Protein AF-A0A1M7UZQ3-F1 (afdb_monomer)

Radius of gyration: 18.11 Å; Cα contacts (8 Å, |Δi|>4): 157; chains: 1; bounding box: 41×20×67 Å

Foldseek 3Di:
DLLVVLLVLLVVQLVLLLVLLCCLFAVDWDFDDDPPDDTDIDTPNCCVPPVVPDVVSVVRSVVSNVLSNVLSVCLNVLPLVSLVVSLVVLQVCLVVVVVPSSVSSVVSSVSSVVSSVSSVVVVVVPDD

Organism: NCBI:txid1121395

Solvent-accessible surface area (backbone atoms only — not comparable to full-atom values): 6759 Å² total; per-residue (Å²): 112,67,70,61,51,46,44,54,56,26,61,46,36,35,57,50,26,50,53,46,27,47,38,54,32,62,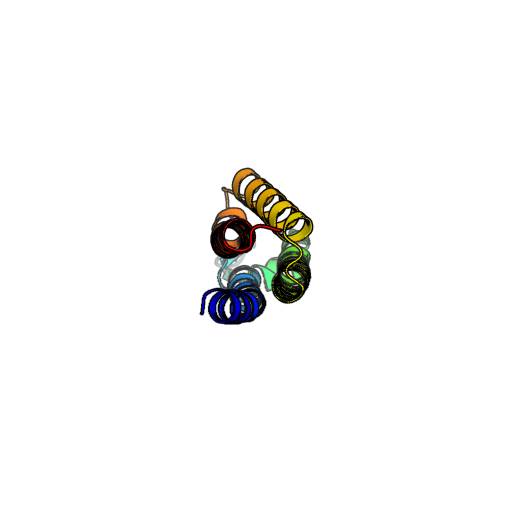64,38,71,45,80,48,72,53,101,89,48,82,72,42,83,38,32,39,47,53,36,30,71,75,66,78,32,67,58,63,66,69,47,50,36,54,52,44,30,54,52,26,44,52,40,23,52,28,53,64,70,65,38,54,69,63,26,45,52,51,23,53,51,33,45,51,50,15,64,78,26,59,90,64,64,8,62,58,40,37,59,57,21,52,53,39,43,54,45,37,51,52,52,57,55,59,49,73,74,53,76,128

Sequence (128 aa):
MVKKLIKLLAVCAPFLSIYLGYQMWFGFKYTGGRADLPPETITALQFALEHSGAKAILFWPICLFVISTIGALCAWKENRMLVWIIVIFLMIVSVLGMWSIGLLVFHLAVLFLVIGILLTYSARKVPD

Structure (mmCIF, N/CA/C/O backbone):
data_AF-A0A1M7UZQ3-F1
#
_entry.id   AF-A0A1M7UZQ3-F1
#
loop_
_atom_site.group_PDB
_atom_site.id
_atom_site.type_symbol
_atom_site.label_atom_id
_atom_site.label_alt_id
_atom_site.label_comp_id
_atom_site.label_asym_id
_atom_site.label_entity_id
_atom_site.label_seq_id
_atom_site.pdbx_PDB_ins_code
_atom_site.Cartn_x
_atom_site.Cartn_y
_atom_site.Cartn_z
_atom_site.occupancy
_atom_site.B_iso_or_equiv
_atom_site.auth_seq_id
_atom_site.auth_comp_id
_atom_site.auth_asym_id
_atom_site.auth_atom_id
_atom_site.pdbx_PDB_model_num
ATOM 1 N N . MET A 1 1 ? -21.195 -0.387 15.277 1.00 83.38 1 MET A N 1
ATOM 2 C CA . MET A 1 1 ? -21.137 0.063 13.865 1.00 83.38 1 MET A CA 1
ATOM 3 C C . MET A 1 1 ? -19.700 0.309 13.397 1.00 83.38 1 MET A C 1
ATOM 5 O O . MET A 1 1 ? -19.269 -0.360 12.470 1.00 83.38 1 MET A O 1
ATOM 9 N N . VAL A 1 2 ? -18.928 1.157 14.093 1.00 88.19 2 VAL A N 1
ATOM 10 C CA . VAL A 1 2 ? -17.532 1.519 13.745 1.00 88.19 2 VAL A CA 1
ATOM 11 C C . VAL A 1 2 ? -16.609 0.308 13.538 1.00 88.19 2 VAL A C 1
ATOM 13 O O . VAL A 1 2 ? -15.909 0.242 12.536 1.00 88.19 2 VAL A O 1
ATOM 16 N N . LYS A 1 3 ? -16.671 -0.712 14.408 1.00 87.62 3 LYS A N 1
ATOM 17 C CA . LYS A 1 3 ? -15.873 -1.945 14.254 1.00 87.62 3 LYS A CA 1
ATOM 18 C C . LYS A 1 3 ? -16.149 -2.704 12.948 1.00 87.62 3 LYS A C 1
ATOM 20 O O . LYS A 1 3 ? -15.223 -3.223 12.342 1.00 87.62 3 LYS A O 1
ATOM 25 N N . LYS A 1 4 ? -17.408 -2.762 12.490 1.00 91.06 4 LYS A N 1
ATOM 26 C CA . LYS A 1 4 ? -17.761 -3.406 11.209 1.00 91.06 4 LYS A CA 1
ATOM 27 C C . LYS A 1 4 ? -17.202 -2.607 10.026 1.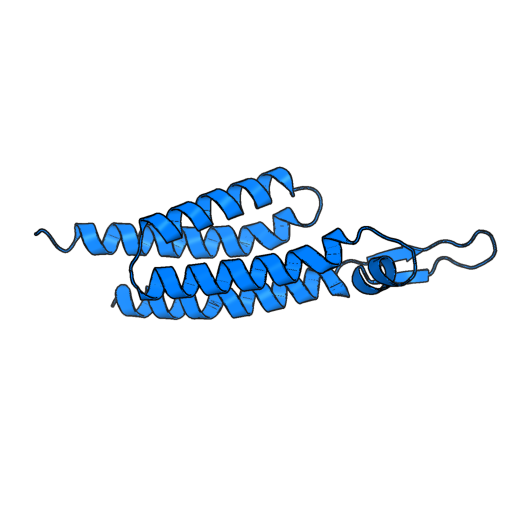00 91.06 4 LYS A C 1
ATOM 29 O O . LYS A 1 4 ? -16.671 -3.206 9.101 1.00 91.06 4 LYS A O 1
ATOM 34 N N . LEU A 1 5 ? -17.259 -1.275 10.104 1.00 93.75 5 LEU A N 1
ATOM 35 C CA . LEU A 1 5 ? -16.686 -0.382 9.095 1.00 93.75 5 LEU A CA 1
ATOM 36 C C . LEU A 1 5 ? -15.161 -0.534 8.994 1.00 93.75 5 LEU A C 1
ATOM 38 O O . LEU A 1 5 ? -14.646 -0.664 7.892 1.00 93.75 5 LEU A O 1
ATOM 42 N N . ILE A 1 6 ? -14.449 -0.596 10.125 1.00 93.31 6 ILE A N 1
ATOM 43 C CA . ILE A 1 6 ? -12.994 -0.832 10.153 1.00 93.31 6 ILE A CA 1
ATOM 44 C C . ILE A 1 6 ? -12.635 -2.130 9.423 1.00 93.31 6 ILE A C 1
ATOM 46 O O . ILE A 1 6 ? -11.740 -2.136 8.585 1.00 93.31 6 ILE A O 1
ATOM 50 N N . LYS A 1 7 ? -13.357 -3.219 9.711 1.00 92.50 7 LYS A N 1
ATOM 51 C CA . LYS A 1 7 ? -13.130 -4.524 9.074 1.00 92.50 7 LYS A CA 1
ATOM 52 C C . LYS A 1 7 ? -13.405 -4.480 7.570 1.00 92.50 7 LYS A C 1
ATOM 54 O O . LYS A 1 7 ? -12.632 -5.036 6.803 1.00 92.50 7 LYS A O 1
ATOM 59 N N . LEU A 1 8 ? -14.465 -3.788 7.151 1.00 94.81 8 LEU A N 1
ATOM 60 C CA . LEU A 1 8 ? -14.777 -3.597 5.735 1.00 94.81 8 LEU A CA 1
ATOM 61 C C . LEU A 1 8 ? -13.662 -2.824 5.012 1.00 94.81 8 LEU A C 1
ATOM 63 O O . LEU A 1 8 ? -13.181 -3.270 3.977 1.00 94.81 8 LEU A O 1
ATOM 67 N N . LEU A 1 9 ? -13.203 -1.708 5.586 1.00 94.31 9 LEU A N 1
ATOM 68 C CA . LEU A 1 9 ? -12.108 -0.909 5.024 1.00 94.31 9 LEU A CA 1
ATOM 69 C C . LEU A 1 9 ? -10.790 -1.692 4.971 1.00 94.31 9 LEU A C 1
ATOM 71 O O . LEU A 1 9 ? -10.051 -1.586 3.996 1.00 94.31 9 LEU A O 1
ATOM 75 N N . ALA A 1 10 ? -10.513 -2.504 5.993 1.00 92.88 10 ALA A N 1
ATOM 76 C CA . ALA A 1 10 ? -9.341 -3.369 6.040 1.00 92.88 10 ALA A CA 1
ATOM 77 C C . ALA A 1 10 ? -9.332 -4.390 4.892 1.00 92.88 10 ALA A C 1
ATOM 79 O O . ALA A 1 10 ? -8.288 -4.599 4.281 1.00 92.88 10 ALA A O 1
ATOM 80 N N . VAL A 1 11 ? -10.487 -4.973 4.546 1.00 95.00 11 VAL A N 1
ATOM 81 C CA . VAL A 1 11 ? -10.615 -5.885 3.394 1.00 95.00 11 VAL A CA 1
ATOM 82 C C . VAL A 1 11 ? -10.280 -5.179 2.084 1.00 95.00 11 VAL A C 1
ATOM 84 O O . VAL A 1 11 ? -9.664 -5.787 1.216 1.00 95.00 11 VAL A O 1
ATOM 87 N N . CYS A 1 12 ? -10.620 -3.897 1.940 1.00 95.06 12 CYS A N 1
ATOM 88 C CA . CYS A 1 12 ? -10.298 -3.136 0.734 1.00 95.06 12 CYS A CA 1
ATOM 89 C C . CYS A 1 12 ? -8.790 -2.900 0.547 1.00 95.06 12 CYS A C 1
ATOM 91 O O . CYS A 1 12 ? -8.359 -2.682 -0.584 1.00 95.06 12 CYS A O 1
ATOM 93 N N . ALA A 1 13 ? -7.976 -2.946 1.609 1.00 94.81 13 ALA A N 1
ATOM 94 C CA . ALA A 1 13 ? -6.556 -2.601 1.522 1.00 94.81 13 ALA A CA 1
ATOM 95 C C . ALA A 1 13 ? -5.733 -3.568 0.636 1.00 94.81 13 ALA A C 1
ATOM 97 O O . ALA A 1 13 ? -5.006 -3.072 -0.227 1.00 94.81 13 ALA A O 1
ATOM 98 N N . PRO A 1 14 ? -5.862 -4.907 0.751 1.00 95.19 14 PRO A N 1
ATOM 99 C CA . PRO A 1 14 ? -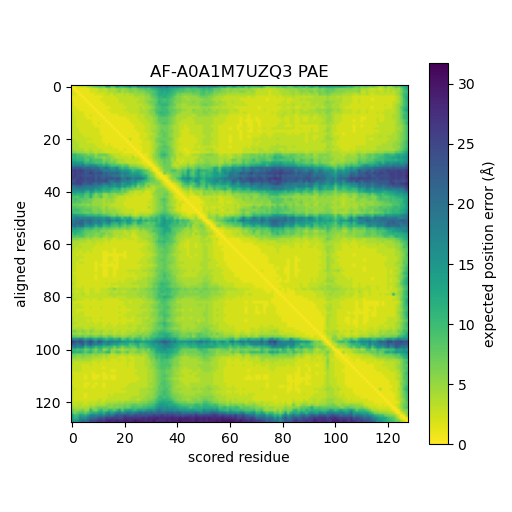5.242 -5.848 -0.187 1.00 95.19 14 PRO A CA 1
ATOM 100 C C . PRO A 1 14 ? -5.719 -5.704 -1.636 1.00 95.19 14 PRO A C 1
ATOM 102 O O . PRO A 1 14 ? -4.920 -5.797 -2.561 1.00 95.19 14 PRO A O 1
ATOM 105 N N . PHE A 1 15 ? -7.008 -5.444 -1.866 1.00 96.06 15 PHE A N 1
ATOM 106 C CA . PHE A 1 15 ? -7.504 -5.236 -3.234 1.00 96.06 15 PHE A CA 1
ATOM 107 C C . PHE A 1 15 ? -6.937 -3.956 -3.846 1.00 96.06 15 PHE A C 1
ATOM 109 O O . PHE A 1 15 ? -6.523 -3.947 -5.007 1.00 96.06 15 PHE A O 1
ATOM 116 N N . LEU A 1 16 ? -6.860 -2.889 -3.049 1.00 95.31 16 LEU A N 1
ATOM 117 C CA . LEU A 1 16 ? -6.239 -1.643 -3.468 1.00 95.31 16 LEU A CA 1
ATOM 118 C C . LEU A 1 16 ? -4.750 -1.846 -3.774 1.00 95.31 16 LEU A C 1
ATOM 120 O O . LEU A 1 16 ? -4.281 -1.352 -4.792 1.00 95.31 16 LEU A O 1
ATOM 124 N N . SER A 1 17 ? -4.006 -2.596 -2.956 1.00 95.62 17 SER A N 1
ATOM 125 C CA . SER A 1 17 ? -2.583 -2.849 -3.219 1.00 95.62 17 SER A CA 1
ATOM 126 C C . SER A 1 17 ? -2.347 -3.679 -4.485 1.00 95.62 17 SER A C 1
ATOM 128 O O . SER A 1 17 ? -1.413 -3.370 -5.222 1.00 95.62 17 SER A O 1
ATOM 130 N N . ILE A 1 18 ? -3.217 -4.645 -4.804 1.00 95.06 18 ILE A N 1
ATOM 131 C CA . ILE A 1 18 ? -3.181 -5.370 -6.088 1.00 95.06 18 ILE A CA 1
ATOM 132 C C . ILE A 1 18 ? -3.405 -4.405 -7.255 1.00 95.06 18 ILE A C 1
ATOM 134 O O . ILE A 1 18 ? -2.642 -4.422 -8.220 1.00 95.06 18 ILE A O 1
ATOM 138 N N . TYR A 1 19 ? -4.415 -3.536 -7.165 1.00 94.44 19 TYR A N 1
ATOM 139 C CA . TYR A 1 19 ? -4.683 -2.537 -8.201 1.00 94.44 19 TYR A CA 1
ATOM 140 C C . TYR A 1 19 ? -3.498 -1.579 -8.397 1.00 94.44 19 TYR A C 1
ATOM 142 O O . TYR A 1 19 ? -3.079 -1.325 -9.525 1.00 94.44 19 TYR A O 1
ATOM 150 N N . LEU A 1 20 ? -2.909 -1.086 -7.305 1.00 92.69 20 LEU A N 1
ATOM 151 C CA . LEU A 1 20 ? -1.722 -0.232 -7.361 1.00 92.69 20 LEU A CA 1
ATOM 152 C C . LEU A 1 20 ? -0.520 -0.985 -7.945 1.00 92.69 20 LEU A C 1
ATOM 154 O O . LEU A 1 20 ? 0.212 -0.425 -8.755 1.00 92.69 20 LEU A O 1
ATOM 158 N N . GLY A 1 21 ? -0.346 -2.260 -7.596 1.00 92.44 21 GLY A N 1
ATOM 159 C CA . GLY A 1 21 ? 0.677 -3.129 -8.170 1.00 92.44 21 GLY A CA 1
ATOM 160 C C . GLY A 1 21 ? 0.521 -3.317 -9.678 1.00 92.44 21 GLY A C 1
ATOM 161 O O . GLY A 1 21 ? 1.495 -3.211 -10.422 1.00 92.44 21 GLY A O 1
ATOM 162 N N . TYR A 1 22 ? -0.715 -3.501 -10.146 1.00 92.62 22 TYR A N 1
ATOM 163 C CA . TYR A 1 22 ? -1.032 -3.537 -11.571 1.00 92.62 22 TYR A CA 1
ATOM 164 C C . TYR A 1 22 ? -0.656 -2.221 -12.269 1.00 92.62 22 TYR A C 1
ATOM 166 O O . TYR A 1 22 ? -0.003 -2.242 -13.312 1.00 92.62 22 TYR A O 1
ATOM 174 N N . GLN A 1 23 ? -0.996 -1.071 -11.677 1.00 91.75 23 GLN A N 1
ATOM 175 C CA . GLN A 1 23 ? -0.600 0.236 -12.215 1.00 91.75 23 GLN A CA 1
ATOM 176 C C . GLN A 1 23 ? 0.927 0.399 -12.259 1.00 91.75 23 GLN A C 1
ATOM 178 O O . GLN A 1 23 ? 1.460 0.904 -13.246 1.00 91.75 23 GLN A O 1
ATOM 183 N N . MET A 1 24 ? 1.646 -0.094 -11.244 1.00 89.81 24 MET A N 1
ATOM 184 C CA . MET A 1 24 ? 3.111 -0.062 -11.222 1.00 89.81 24 MET A CA 1
ATOM 185 C C . MET A 1 24 ? 3.733 -0.888 -12.347 1.00 89.81 24 MET A C 1
ATOM 187 O O . MET A 1 24 ? 4.678 -0.428 -12.980 1.00 89.81 24 MET A O 1
ATOM 191 N N . TRP A 1 25 ? 3.222 -2.092 -12.604 1.00 89.56 25 TRP A N 1
ATOM 192 C CA . TRP A 1 25 ? 3.784 -2.983 -13.622 1.00 89.56 25 TRP A CA 1
ATOM 193 C C . TRP A 1 25 ? 3.368 -2.635 -15.046 1.00 89.56 25 TRP A C 1
ATOM 195 O O . TRP A 1 25 ? 4.198 -2.705 -15.953 1.00 89.56 25 TRP A O 1
ATOM 205 N N . PHE A 1 26 ? 2.107 -2.259 -15.246 1.00 89.44 26 PHE A N 1
ATOM 206 C CA . PHE A 1 26 ? 1.512 -2.145 -16.579 1.00 89.44 26 PHE A CA 1
ATOM 207 C C . PHE A 1 26 ? 1.081 -0.724 -16.948 1.00 89.44 26 PHE A C 1
ATOM 209 O O . PHE A 1 26 ? 1.020 -0.406 -18.142 1.00 89.44 26 PHE A O 1
ATOM 216 N N . GLY A 1 27 ? 0.788 0.112 -15.948 1.00 84.81 27 GLY A N 1
ATOM 217 C CA . GLY A 1 27 ? 0.363 1.502 -16.124 1.00 84.81 27 GLY A CA 1
ATOM 218 C C . GLY A 1 27 ? 1.527 2.436 -16.453 1.00 84.81 27 GLY A C 1
ATOM 219 O O . GLY A 1 27 ? 1.404 3.262 -17.355 1.00 84.81 27 GLY A O 1
ATOM 220 N N . PHE A 1 28 ? 2.682 2.265 -15.802 1.00 83.19 28 PHE A N 1
ATOM 221 C CA . PHE A 1 28 ? 3.891 3.001 -16.177 1.00 83.19 28 PHE A CA 1
ATOM 222 C C . PHE A 1 28 ? 4.467 2.483 -17.498 1.00 83.19 28 PHE A C 1
ATOM 224 O O . PHE A 1 28 ? 4.746 1.289 -17.661 1.00 83.19 28 PHE A O 1
ATOM 231 N N . LYS A 1 29 ? 4.651 3.411 -18.440 1.00 83.50 29 LYS A N 1
ATOM 232 C CA . LYS A 1 29 ? 5.263 3.169 -19.746 1.00 83.50 29 LYS A CA 1
ATOM 233 C C . LYS A 1 29 ? 6.621 3.854 -19.813 1.00 83.50 29 LYS A C 1
ATOM 235 O O . LYS A 1 29 ? 6.763 4.994 -19.375 1.00 83.50 29 LYS A O 1
ATOM 240 N N . TYR A 1 30 ? 7.589 3.156 -20.385 1.00 77.31 30 TYR A N 1
ATOM 241 C CA . TYR A 1 30 ? 8.923 3.661 -20.675 1.00 77.31 30 TYR A CA 1
ATOM 242 C C . TYR A 1 30 ? 9.131 3.658 -22.183 1.00 77.31 30 TYR A C 1
ATOM 244 O O . TYR A 1 30 ? 8.688 2.743 -22.875 1.00 77.31 30 TYR A O 1
ATOM 252 N N . THR A 1 31 ? 9.820 4.674 -22.688 1.00 78.25 31 THR A N 1
ATOM 253 C CA . THR A 1 31 ? 10.218 4.726 -24.093 1.00 78.25 31 THR A CA 1
ATOM 254 C C . THR A 1 31 ? 11.594 4.086 -24.223 1.00 78.25 31 THR A C 1
ATOM 256 O O . THR A 1 31 ? 12.582 4.631 -23.726 1.00 78.25 31 THR A O 1
ATOM 259 N N . GLY A 1 32 ? 11.658 2.914 -24.848 1.00 66.25 32 GLY A N 1
ATOM 260 C CA . GLY A 1 32 ? 12.908 2.252 -25.204 1.00 66.25 32 GLY A CA 1
ATOM 261 C C . GLY A 1 32 ? 13.349 2.702 -26.594 1.00 66.25 32 GLY A C 1
ATOM 262 O O . GLY A 1 32 ? 12.601 2.553 -27.557 1.00 66.25 32 GLY A O 1
ATOM 263 N N . GLY A 1 33 ? 14.551 3.265 -26.707 1.00 61.06 33 GLY A N 1
ATOM 2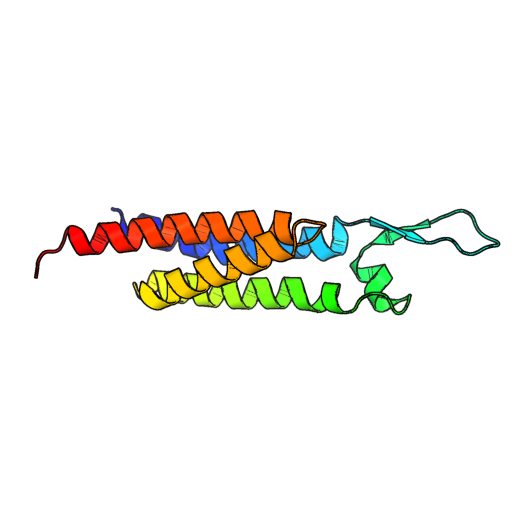64 C CA . GLY A 1 33 ? 15.165 3.601 -27.991 1.00 61.06 33 GLY A CA 1
ATOM 265 C C . GLY A 1 33 ? 16.376 2.713 -28.249 1.00 61.06 33 GLY A C 1
ATOM 266 O O . GLY A 1 33 ? 17.312 2.706 -27.451 1.00 61.06 33 GLY A O 1
ATOM 267 N N . ARG A 1 34 ? 16.377 1.980 -29.365 1.00 63.16 34 ARG A N 1
ATOM 268 C CA . ARG A 1 34 ? 17.613 1.466 -29.976 1.00 63.16 34 ARG A CA 1
ATOM 269 C C . ARG A 1 34 ? 18.019 2.457 -31.061 1.00 63.16 34 ARG A C 1
ATOM 271 O O . ARG A 1 34 ? 17.144 2.972 -31.743 1.00 63.16 34 ARG A O 1
ATOM 278 N N . ALA A 1 35 ? 19.316 2.725 -31.214 1.00 62.72 35 ALA A N 1
ATOM 279 C CA . ALA A 1 35 ? 19.822 3.748 -32.138 1.00 62.72 35 ALA A CA 1
ATOM 280 C C . ALA A 1 35 ? 19.317 3.582 -33.589 1.00 62.72 35 ALA A C 1
ATOM 282 O O . ALA A 1 35 ? 19.186 4.572 -34.300 1.00 62.72 35 ALA A O 1
ATOM 283 N N . ASP A 1 36 ? 18.960 2.353 -33.977 1.00 66.75 36 ASP A N 1
ATOM 284 C CA . ASP A 1 36 ? 18.606 1.984 -35.350 1.00 66.75 36 ASP A CA 1
ATOM 285 C C . ASP A 1 36 ? 17.112 1.654 -35.556 1.00 66.75 36 ASP A C 1
ATOM 287 O O . ASP A 1 36 ? 16.721 1.236 -36.645 1.00 66.75 36 ASP A O 1
ATOM 291 N N . LEU A 1 37 ? 16.260 1.802 -34.531 1.00 66.00 37 LEU A N 1
ATOM 292 C CA . LEU A 1 37 ? 14.827 1.480 -34.613 1.00 66.00 37 LEU A CA 1
ATOM 293 C C . LEU A 1 37 ? 13.954 2.603 -34.037 1.00 66.00 37 LEU A C 1
ATOM 295 O O . LEU A 1 37 ? 14.380 3.306 -33.117 1.00 66.00 37 LEU A O 1
ATOM 299 N N . PRO A 1 38 ? 12.717 2.772 -34.543 1.00 70.56 38 PRO A N 1
ATOM 300 C CA . PRO A 1 38 ? 11.780 3.726 -33.969 1.00 70.56 38 PRO A CA 1
ATOM 301 C C . PRO A 1 38 ? 11.527 3.412 -32.483 1.00 70.56 38 PRO A C 1
ATOM 303 O O . PRO A 1 38 ? 11.504 2.241 -32.098 1.00 70.56 38 PRO A O 1
ATOM 306 N N . PRO A 1 39 ? 11.347 4.446 -31.642 1.00 73.12 39 PRO A N 1
ATOM 307 C CA . PRO A 1 39 ? 11.155 4.272 -30.210 1.00 73.12 39 PRO A CA 1
ATOM 308 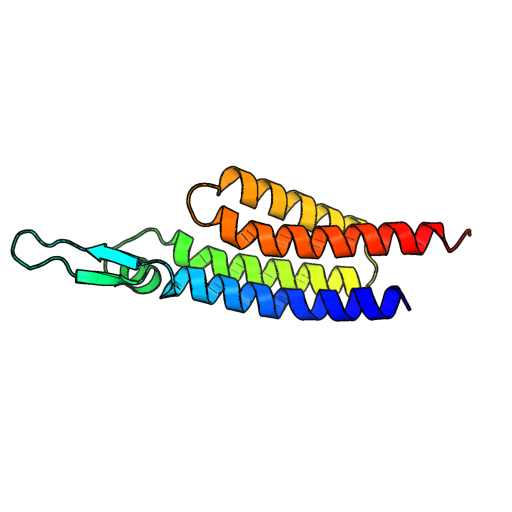C C . PRO A 1 39 ? 9.904 3.441 -29.920 1.00 73.12 39 PRO A C 1
ATOM 310 O O . PRO A 1 39 ? 8.811 3.754 -30.395 1.00 73.12 39 PRO A O 1
ATOM 313 N N . GLU A 1 40 ? 10.064 2.404 -29.102 1.00 79.88 40 GLU A N 1
ATOM 314 C CA . GLU A 1 40 ? 8.980 1.519 -28.683 1.00 79.88 40 GLU A CA 1
ATOM 315 C C . GLU A 1 40 ? 8.549 1.865 -27.253 1.00 79.88 40 GLU A C 1
ATOM 317 O O . GLU A 1 40 ? 9.370 2.181 -26.388 1.00 79.88 40 GLU A O 1
ATOM 322 N N . THR A 1 41 ? 7.241 1.822 -26.993 1.00 82.75 41 THR A N 1
ATOM 323 C CA . THR A 1 41 ? 6.710 2.015 -25.639 1.00 82.75 41 THR A CA 1
ATOM 324 C C . THR A 1 41 ? 6.550 0.667 -24.958 1.00 82.75 41 THR A C 1
ATOM 326 O O . THR A 1 41 ? 5.709 -0.144 -25.335 1.00 82.75 41 THR A O 1
ATOM 329 N N . ILE A 1 42 ? 7.347 0.440 -23.921 1.00 86.44 42 ILE A N 1
ATOM 330 C CA . ILE A 1 42 ? 7.350 -0.803 -23.152 1.00 86.44 42 ILE A CA 1
ATOM 331 C C . ILE A 1 42 ? 6.810 -0.565 -21.745 1.00 86.44 42 ILE A C 1
ATOM 333 O O . ILE A 1 42 ? 6.836 0.546 -21.210 1.00 86.44 42 ILE A O 1
ATOM 337 N N . THR A 1 43 ? 6.281 -1.615 -21.126 1.00 88.00 43 THR A N 1
ATOM 338 C CA . THR A 1 43 ? 5.800 -1.540 -19.738 1.00 88.00 43 THR A CA 1
ATOM 339 C C . THR A 1 43 ? 6.952 -1.519 -18.738 1.00 88.00 43 THR A C 1
ATOM 341 O O . THR A 1 43 ? 8.054 -1.978 -19.035 1.00 88.00 43 THR A O 1
ATOM 344 N N . ALA A 1 44 ? 6.693 -1.039 -17.523 1.00 85.56 44 ALA A N 1
ATOM 345 C CA . ALA A 1 44 ? 7.642 -1.110 -16.414 1.00 85.56 44 ALA A CA 1
ATOM 346 C C . ALA A 1 44 ? 8.107 -2.545 -16.117 1.00 85.56 44 ALA A C 1
ATOM 348 O O . ALA A 1 44 ? 9.287 -2.776 -15.850 1.00 85.56 44 ALA A O 1
ATOM 349 N N . LEU A 1 45 ? 7.185 -3.510 -16.200 1.00 86.38 45 LEU A N 1
ATOM 350 C CA . LEU A 1 45 ? 7.489 -4.931 -16.041 1.00 86.38 45 LEU A CA 1
ATOM 351 C C . LEU A 1 45 ? 8.443 -5.428 -17.133 1.00 86.38 45 LEU A C 1
ATOM 353 O O . LEU A 1 45 ? 9.471 -6.031 -16.830 1.00 86.38 45 LEU A O 1
ATOM 357 N N . GLN A 1 46 ? 8.125 -5.134 -18.392 1.00 85.38 46 GLN A N 1
ATOM 358 C CA . GLN A 1 46 ? 8.943 -5.528 -19.537 1.00 85.38 46 GLN A CA 1
ATOM 359 C C . GLN A 1 46 ? 10.331 -4.878 -19.487 1.00 85.38 46 GLN A C 1
ATOM 361 O O . GLN A 1 46 ? 11.343 -5.544 -19.690 1.00 85.38 46 GLN A O 1
ATOM 366 N N . PHE A 1 47 ? 10.398 -3.599 -19.119 1.00 83.06 47 PHE A N 1
ATOM 367 C CA . PHE A 1 47 ? 11.657 -2.893 -18.905 1.00 83.06 47 PHE A CA 1
ATOM 368 C C . PHE A 1 47 ? 12.521 -3.565 -17.824 1.00 83.06 47 PHE A C 1
ATOM 370 O O . PHE A 1 47 ? 13.722 -3.763 -18.018 1.00 83.06 47 PHE A O 1
ATOM 377 N N . ALA A 1 48 ? 11.918 -3.966 -16.701 1.00 85.56 48 ALA A N 1
ATOM 378 C CA . ALA A 1 48 ? 12.629 -4.637 -15.615 1.00 85.56 48 ALA A CA 1
ATOM 379 C C . ALA A 1 48 ? 13.130 -6.045 -15.990 1.00 85.56 48 ALA A C 1
ATOM 381 O O . ALA A 1 48 ? 14.190 -6.453 -15.513 1.00 85.56 48 ALA A O 1
ATOM 382 N N . LEU A 1 49 ? 12.387 -6.784 -16.822 1.00 85.38 49 LEU A N 1
ATOM 383 C CA . LEU A 1 49 ? 12.721 -8.159 -17.210 1.00 85.38 49 LEU A CA 1
ATOM 384 C C . LEU A 1 49 ? 13.700 -8.234 -18.389 1.00 85.38 49 LEU A C 1
ATOM 386 O O . LEU A 1 49 ? 14.638 -9.024 -18.350 1.00 85.38 49 LEU A O 1
ATOM 390 N N . GLU A 1 50 ? 13.494 -7.422 -19.424 1.00 82.94 50 GLU A N 1
ATOM 391 C CA . GLU A 1 50 ? 14.183 -7.579 -20.712 1.00 82.94 50 GLU A CA 1
ATOM 392 C C . GLU A 1 50 ? 15.385 -6.644 -20.874 1.00 82.94 50 GLU A C 1
ATOM 394 O O . GLU A 1 50 ? 16.328 -6.967 -21.591 1.00 82.94 50 GLU A O 1
ATOM 399 N N . HIS A 1 51 ? 15.386 -5.490 -20.201 1.00 69.50 51 HIS A N 1
ATOM 400 C CA . HIS A 1 51 ? 16.361 -4.421 -20.452 1.00 69.50 51 HIS A CA 1
ATOM 401 C C . HIS A 1 51 ? 17.332 -4.195 -19.285 1.00 69.50 51 HIS A C 1
ATOM 403 O O . HIS A 1 51 ? 17.941 -3.134 -19.181 1.00 69.50 51 HIS A O 1
ATOM 409 N N . SER A 1 52 ? 17.479 -5.177 -18.381 1.00 68.88 52 SER A N 1
ATOM 410 C CA . SER A 1 52 ? 18.224 -5.019 -17.115 1.00 68.88 52 SER A CA 1
ATOM 411 C C . SER A 1 52 ? 17.781 -3.785 -16.310 1.00 68.88 52 SER A C 1
ATOM 413 O O . SER A 1 52 ? 18.569 -3.198 -15.567 1.00 68.88 52 SER A O 1
ATOM 415 N N . GLY A 1 53 ? 16.515 -3.384 -16.473 1.00 67.25 53 GLY A N 1
ATOM 416 C CA . GLY A 1 53 ? 15.931 -2.226 -15.815 1.00 67.25 53 GLY A CA 1
ATOM 417 C C . GLY A 1 53 ? 15.867 -2.379 -14.295 1.00 67.25 53 GLY A C 1
ATOM 418 O O . GLY A 1 53 ? 16.226 -3.404 -13.711 1.00 67.25 53 GLY A O 1
ATOM 419 N N . ALA A 1 54 ? 15.389 -1.337 -13.617 1.00 75.19 54 ALA A N 1
ATOM 420 C CA . ALA A 1 54 ? 15.347 -1.303 -12.160 1.00 75.19 54 ALA A CA 1
ATOM 421 C C . ALA A 1 54 ? 14.462 -2.427 -11.581 1.00 75.19 54 ALA A C 1
ATOM 423 O O . ALA A 1 54 ? 13.237 -2.311 -11.519 1.00 75.19 54 ALA A O 1
ATOM 424 N N . LYS A 1 55 ? 15.093 -3.489 -11.058 1.00 78.62 55 LYS A N 1
ATOM 425 C CA . LYS A 1 55 ? 14.415 -4.639 -10.420 1.00 78.62 55 LYS A CA 1
ATOM 426 C C . LYS A 1 55 ? 13.531 -4.253 -9.229 1.00 78.62 55 LYS A C 1
ATOM 428 O O . LYS A 1 55 ? 12.646 -5.015 -8.851 1.00 78.62 55 LYS A O 1
ATOM 433 N N . ALA A 1 56 ? 13.722 -3.057 -8.668 1.00 75.94 56 ALA A N 1
ATOM 434 C CA . ALA A 1 56 ? 12.850 -2.485 -7.646 1.00 75.94 56 ALA A CA 1
ATOM 435 C C . ALA A 1 56 ? 11.367 -2.463 -8.073 1.00 75.94 56 ALA A C 1
ATOM 437 O O . ALA A 1 56 ? 10.491 -2.646 -7.229 1.00 75.94 56 ALA A O 1
ATOM 438 N N . ILE A 1 57 ? 11.079 -2.322 -9.373 1.00 81.44 57 ILE A N 1
ATOM 439 C CA . ILE A 1 57 ? 9.716 -2.352 -9.932 1.00 81.44 57 ILE A CA 1
ATOM 440 C C . ILE A 1 57 ? 9.025 -3.706 -9.686 1.00 81.44 57 ILE A C 1
ATOM 442 O O . ILE A 1 57 ? 7.812 -3.749 -9.499 1.00 81.44 57 ILE A O 1
ATOM 446 N N . LEU A 1 58 ? 9.772 -4.812 -9.624 1.00 83.12 58 LEU A N 1
ATOM 447 C CA . LEU A 1 58 ? 9.226 -6.141 -9.312 1.00 83.12 58 LEU A CA 1
ATOM 448 C C . LEU A 1 58 ? 8.927 -6.302 -7.816 1.00 83.12 58 LEU A C 1
ATOM 450 O O . LEU A 1 58 ? 7.975 -6.976 -7.433 1.00 83.12 58 LEU A O 1
ATOM 454 N N . PHE A 1 59 ? 9.738 -5.667 -6.970 1.00 88.00 59 PHE A N 1
ATOM 455 C CA . PHE A 1 59 ? 9.662 -5.799 -5.519 1.00 88.00 59 PHE A CA 1
ATOM 456 C C . PHE A 1 59 ? 8.484 -5.027 -4.910 1.00 88.00 59 PHE A C 1
ATOM 458 O O . PHE A 1 59 ? 7.785 -5.548 -4.038 1.00 88.00 59 PHE A O 1
ATOM 465 N N . TRP A 1 60 ? 8.251 -3.790 -5.357 1.00 88.75 60 TRP A N 1
ATOM 466 C CA . TRP A 1 60 ? 7.301 -2.883 -4.705 1.00 88.75 60 TRP A CA 1
ATOM 467 C C . TRP A 1 60 ? 5.856 -3.400 -4.652 1.00 88.75 60 TRP A C 1
ATOM 469 O O . TRP A 1 60 ? 5.283 -3.376 -3.562 1.00 88.75 60 TRP A O 1
ATOM 479 N N . PRO A 1 61 ? 5.261 -3.923 -5.740 1.00 91.06 61 PRO A N 1
ATOM 480 C CA . PRO A 1 61 ? 3.902 -4.471 -5.697 1.00 91.06 61 PRO A CA 1
ATOM 481 C C . PRO A 1 61 ? 3.736 -5.613 -4.693 1.00 91.06 61 PRO A C 1
ATOM 483 O O . PRO A 1 61 ? 2.760 -5.645 -3.944 1.00 91.06 61 PRO A O 1
ATOM 486 N N . ILE A 1 62 ? 4.724 -6.510 -4.620 1.00 92.50 62 ILE A N 1
ATOM 487 C CA . ILE A 1 62 ? 4.729 -7.634 -3.675 1.00 92.50 62 ILE A CA 1
ATOM 488 C C . ILE A 1 62 ? 4.825 -7.106 -2.240 1.00 92.50 62 ILE A C 1
ATOM 490 O O . ILE A 1 62 ? 4.047 -7.506 -1.374 1.00 92.50 62 ILE A O 1
ATOM 494 N N . CYS A 1 63 ? 5.740 -6.166 -1.995 1.00 92.69 63 CYS A N 1
ATOM 495 C CA . CYS A 1 63 ? 5.916 -5.531 -0.692 1.00 92.69 63 CYS A CA 1
ATOM 496 C C . CYS A 1 63 ? 4.621 -4.845 -0.217 1.00 92.69 63 CYS A C 1
ATOM 498 O O . CYS A 1 63 ? 4.171 -5.070 0.909 1.00 92.69 63 CYS A O 1
ATOM 500 N N . LEU A 1 64 ? 3.963 -4.077 -1.091 1.00 93.44 64 LEU A N 1
ATOM 501 C CA . LEU A 1 64 ? 2.698 -3.407 -0.777 1.00 93.44 64 LEU A CA 1
ATOM 502 C C . LEU A 1 64 ? 1.571 -4.400 -0.505 1.00 93.44 64 LEU A C 1
ATOM 504 O O . LEU A 1 64 ? 0.791 -4.190 0.427 1.00 93.44 64 LEU A O 1
ATOM 508 N N . PHE A 1 65 ? 1.498 -5.494 -1.263 1.00 95.81 65 PHE A N 1
ATOM 509 C CA . PHE A 1 65 ? 0.518 -6.545 -1.015 1.00 95.81 65 PHE A CA 1
ATOM 510 C C . PHE A 1 65 ? 0.699 -7.172 0.373 1.00 95.81 65 PHE A C 1
ATOM 512 O O . PHE A 1 65 ? -0.256 -7.224 1.156 1.00 95.81 65 PHE A O 1
ATOM 519 N N . VAL A 1 66 ? 1.927 -7.554 0.728 1.00 96.62 66 VAL A N 1
ATOM 520 C CA . VAL A 1 66 ? 2.241 -8.134 2.043 1.00 96.62 66 VAL A CA 1
ATOM 521 C C . VAL A 1 66 ? 1.916 -7.151 3.169 1.00 96.62 66 VAL A C 1
ATOM 523 O O . VAL A 1 66 ? 1.185 -7.504 4.095 1.00 96.62 66 VAL A O 1
ATOM 526 N N . ILE A 1 67 ? 2.377 -5.901 3.071 1.00 96.00 67 ILE A N 1
ATOM 527 C CA . ILE A 1 67 ? 2.136 -4.878 4.100 1.00 96.00 67 ILE A CA 1
ATOM 528 C C . ILE A 1 67 ? 0.643 -4.575 4.240 1.00 96.00 67 ILE A C 1
ATOM 530 O O . ILE A 1 67 ? 0.139 -4.501 5.361 1.00 96.00 67 ILE A O 1
ATOM 534 N N . SER A 1 68 ? -0.089 -4.452 3.130 1.00 96.69 68 SER A N 1
ATOM 535 C CA . SER A 1 68 ? -1.537 -4.218 3.166 1.00 96.69 68 SER A CA 1
ATOM 536 C C . SER A 1 68 ? -2.299 -5.380 3.806 1.00 96.69 68 SER A C 1
ATOM 538 O O . SER A 1 68 ? -3.227 -5.154 4.580 1.00 96.69 68 SER A O 1
ATOM 540 N N . THR A 1 69 ? -1.872 -6.619 3.562 1.00 97.25 69 THR A N 1
ATOM 541 C CA . THR A 1 69 ? -2.476 -7.811 4.164 1.00 97.25 69 THR A CA 1
ATOM 542 C C . THR A 1 69 ? -2.198 -7.862 5.663 1.00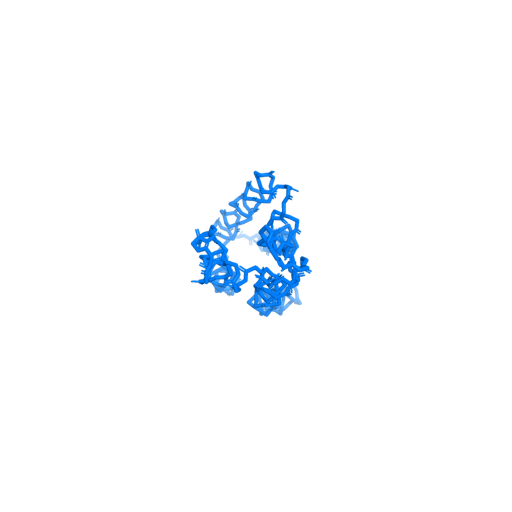 97.25 69 THR A C 1
ATOM 544 O O . THR A 1 69 ? -3.121 -8.052 6.457 1.00 97.25 69 THR A O 1
ATOM 547 N N . ILE A 1 70 ? -0.953 -7.610 6.078 1.00 97.31 70 ILE A N 1
ATOM 548 C CA . ILE A 1 70 ? -0.583 -7.522 7.497 1.00 97.31 70 ILE A CA 1
ATOM 549 C C . ILE A 1 70 ? -1.379 -6.407 8.182 1.00 97.31 70 ILE A C 1
ATOM 551 O O . ILE A 1 70 ? -1.953 -6.632 9.247 1.00 97.31 70 ILE A O 1
ATOM 555 N N . GLY A 1 71 ? -1.473 -5.229 7.566 1.00 95.62 71 GLY A N 1
ATOM 556 C CA . GLY A 1 71 ? -2.239 -4.105 8.097 1.00 95.62 71 GLY A CA 1
ATOM 557 C C . GLY A 1 71 ? -3.723 -4.419 8.234 1.00 95.62 71 GLY A C 1
ATOM 558 O O . GLY A 1 71 ? -4.317 -4.108 9.268 1.00 95.62 71 GLY A O 1
ATOM 559 N N . ALA A 1 72 ? -4.311 -5.092 7.245 1.00 95.88 72 ALA A N 1
ATOM 560 C CA . ALA A 1 72 ? -5.699 -5.531 7.298 1.00 95.88 72 ALA A CA 1
ATOM 561 C C . ALA A 1 72 ? -5.941 -6.515 8.454 1.00 95.88 72 ALA A C 1
ATOM 563 O O . ALA A 1 72 ? -6.888 -6.350 9.226 1.00 95.88 72 ALA A O 1
ATOM 564 N N . LEU A 1 73 ? -5.048 -7.493 8.634 1.00 97.12 73 LEU A N 1
ATOM 565 C CA . LEU A 1 73 ? -5.099 -8.441 9.751 1.00 97.12 73 LEU A CA 1
ATOM 566 C C . LEU A 1 73 ? -4.928 -7.745 11.109 1.00 97.12 73 LEU A C 1
ATOM 568 O O . LEU A 1 73 ? -5.646 -8.066 12.059 1.00 97.12 73 LEU A O 1
ATOM 572 N N . CYS A 1 74 ? -4.020 -6.772 11.211 1.00 95.19 74 CYS A N 1
ATOM 573 C CA . CYS A 1 74 ? -3.821 -5.984 12.430 1.00 95.19 74 CYS A CA 1
ATOM 574 C C . CYS A 1 74 ? -5.061 -5.152 12.767 1.00 95.19 74 CYS A C 1
ATOM 576 O O . CYS A 1 74 ? -5.480 -5.124 13.925 1.00 95.19 74 CYS A O 1
ATOM 578 N N . ALA A 1 75 ? -5.692 -4.540 11.762 1.00 93.44 75 ALA A N 1
ATOM 579 C CA . ALA A 1 75 ? -6.947 -3.820 11.930 1.00 93.44 75 ALA A CA 1
ATOM 580 C C . ALA A 1 75 ? -8.085 -4.751 12.378 1.00 93.44 75 ALA A C 1
ATOM 582 O O . ALA A 1 75 ? -8.869 -4.388 13.255 1.00 93.44 75 ALA A O 1
ATOM 583 N N . TRP A 1 76 ? -8.139 -5.976 11.845 1.00 93.88 76 TRP A N 1
ATOM 584 C CA . TRP A 1 76 ? -9.104 -7.000 12.260 1.00 93.88 76 TRP A CA 1
ATOM 585 C C . TRP A 1 76 ? -8.939 -7.435 13.714 1.00 93.88 76 TRP A C 1
ATOM 587 O O . TRP A 1 76 ? -9.942 -7.628 14.405 1.00 93.88 76 TRP A O 1
ATOM 597 N N . LYS A 1 77 ? -7.685 -7.576 14.157 1.00 94.19 77 LYS A N 1
ATOM 598 C CA . LYS A 1 77 ? -7.300 -7.883 15.542 1.00 94.19 77 LYS A CA 1
ATOM 599 C C . LYS A 1 77 ? -7.329 -6.655 16.461 1.00 94.19 77 LYS A C 1
ATOM 601 O O . LYS A 1 77 ? -6.933 -6.758 17.614 1.00 94.19 77 LYS A O 1
ATOM 606 N N . GLU A 1 78 ? -7.765 -5.501 15.954 1.00 92.38 78 GLU A N 1
ATOM 607 C CA . GLU A 1 78 ? -7.833 -4.226 16.677 1.00 92.38 78 GLU A CA 1
ATOM 608 C C . GLU A 1 78 ? -6.476 -3.761 17.260 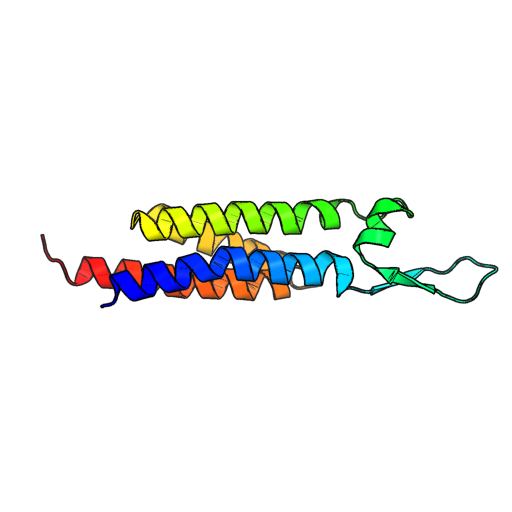1.00 92.38 78 GLU A C 1
ATOM 610 O O . GLU A 1 78 ? -6.429 -2.941 18.181 1.00 92.38 78 GLU A O 1
ATOM 615 N N . ASN A 1 79 ? -5.354 -4.230 16.697 1.00 94.00 79 ASN A N 1
ATOM 616 C CA . ASN A 1 79 ? -4.010 -3.867 17.144 1.00 94.00 79 ASN A CA 1
ATOM 617 C C . ASN A 1 79 ? -3.596 -2.499 16.581 1.00 94.00 79 ASN A C 1
ATOM 619 O O . ASN A 1 79 ? -2.998 -2.381 15.510 1.00 94.00 79 ASN A O 1
ATOM 623 N N . ARG A 1 80 ? -3.927 -1.448 17.332 1.00 92.81 80 ARG A N 1
ATOM 624 C CA . ARG A 1 80 ? -3.697 -0.043 16.954 1.00 92.81 80 ARG A CA 1
ATOM 625 C C . ARG A 1 80 ? -2.239 0.288 16.707 1.00 92.81 80 ARG A C 1
ATOM 627 O O . ARG A 1 80 ? -1.949 1.010 15.762 1.00 92.81 80 ARG A O 1
ATOM 634 N N . MET A 1 81 ? -1.348 -0.192 17.57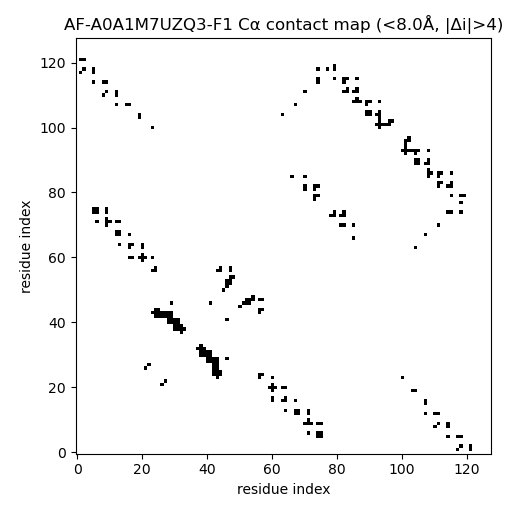2 1.00 94.12 81 MET A N 1
ATOM 635 C CA . MET A 1 81 ? 0.067 0.167 17.523 1.00 94.12 81 MET A CA 1
ATOM 636 C C . MET A 1 81 ? 0.674 -0.280 16.193 1.00 94.12 81 MET A C 1
ATOM 638 O O . MET A 1 81 ? 1.287 0.519 15.492 1.00 94.12 81 MET A O 1
ATOM 642 N N . LEU A 1 82 ? 0.406 -1.526 15.801 1.00 95.31 82 LEU A N 1
ATOM 643 C CA . LEU A 1 82 ? 0.852 -2.088 14.527 1.00 95.31 82 LEU A CA 1
ATOM 644 C C . LEU A 1 82 ? 0.242 -1.365 13.318 1.00 95.31 82 LEU A C 1
ATOM 646 O O . LEU A 1 82 ? 0.954 -1.090 12.355 1.00 95.31 82 LEU A O 1
ATOM 650 N N . VAL A 1 83 ? -1.043 -0.997 13.372 1.00 96.06 83 VAL A N 1
ATOM 651 C CA . VAL A 1 83 ? -1.674 -0.210 12.297 1.00 96.06 83 VAL A CA 1
ATOM 652 C C . VAL A 1 83 ? -1.002 1.158 12.151 1.00 96.06 83 VAL A C 1
ATOM 654 O O . VAL A 1 83 ? -0.686 1.555 11.034 1.00 96.06 83 VAL A O 1
ATOM 657 N N . TRP A 1 84 ? -0.721 1.860 13.251 1.00 97.25 84 TRP A N 1
ATOM 658 C CA . TRP A 1 84 ? -0.030 3.154 13.209 1.00 97.25 84 TRP A CA 1
ATOM 659 C C . TRP A 1 84 ? 1.408 3.047 12.699 1.00 97.25 84 TRP A C 1
ATOM 661 O O . TRP A 1 84 ? 1.836 3.906 11.931 1.00 97.25 84 TRP A O 1
ATOM 671 N N . ILE A 1 85 ? 2.131 1.982 13.055 1.00 97.31 85 ILE A N 1
ATOM 672 C CA . ILE A 1 85 ? 3.461 1.702 12.493 1.00 97.31 85 ILE A CA 1
ATOM 673 C C . ILE A 1 85 ? 3.375 1.565 10.968 1.00 97.31 85 ILE A C 1
ATOM 675 O O . ILE A 1 85 ? 4.171 2.172 10.253 1.00 97.31 85 ILE A O 1
ATOM 679 N N . ILE A 1 86 ? 2.379 0.834 10.461 1.00 96.06 86 ILE A N 1
ATOM 680 C CA . ILE A 1 86 ? 2.156 0.673 9.017 1.00 96.06 86 ILE A CA 1
ATOM 681 C C . ILE A 1 86 ? 1.805 2.008 8.355 1.00 96.06 86 ILE A C 1
ATOM 683 O O . ILE A 1 86 ? 2.344 2.309 7.293 1.00 96.06 86 ILE A O 1
ATOM 687 N N . VAL A 1 87 ? 0.959 2.833 8.980 1.00 96.81 87 VAL A N 1
ATOM 688 C CA . VAL A 1 87 ? 0.644 4.185 8.484 1.00 96.81 87 VAL A CA 1
ATOM 689 C C . VAL A 1 87 ? 1.910 5.020 8.348 1.00 96.81 87 VAL A C 1
ATOM 691 O O . VAL A 1 87 ? 2.167 5.556 7.275 1.00 96.81 87 VAL A O 1
ATOM 694 N N . ILE A 1 88 ? 2.713 5.112 9.410 1.00 96.19 88 ILE A N 1
ATOM 695 C CA . ILE A 1 88 ? 3.940 5.917 9.420 1.00 96.19 88 ILE A CA 1
ATOM 696 C C . ILE A 1 88 ? 4.908 5.414 8.349 1.00 96.19 88 ILE A C 1
ATOM 698 O O . ILE A 1 88 ? 5.426 6.210 7.570 1.00 96.19 88 ILE A O 1
ATOM 702 N N . PHE A 1 89 ? 5.103 4.098 8.264 1.00 94.94 89 PHE A N 1
ATOM 703 C CA . PHE A 1 89 ? 5.946 3.489 7.242 1.00 94.94 89 PHE A CA 1
ATOM 704 C C . PHE A 1 89 ? 5.479 3.853 5.825 1.00 94.94 89 PHE A C 1
ATOM 706 O O . PHE A 1 89 ? 6.269 4.355 5.027 1.00 94.94 89 PHE A O 1
ATOM 713 N N . LEU A 1 90 ? 4.193 3.658 5.514 1.00 93.81 90 LEU A N 1
ATOM 714 C CA . LEU A 1 90 ? 3.643 3.961 4.190 1.00 93.81 90 LEU A CA 1
ATOM 715 C C . LEU A 1 90 ? 3.689 5.462 3.873 1.00 93.81 90 LEU A C 1
ATOM 717 O O . LEU A 1 90 ? 3.933 5.825 2.725 1.00 93.81 90 LEU A O 1
ATOM 721 N N . MET A 1 91 ? 3.509 6.331 4.870 1.00 93.81 91 MET A N 1
ATOM 722 C CA . MET A 1 91 ? 3.661 7.781 4.713 1.00 93.81 91 MET A CA 1
ATOM 723 C C . MET A 1 91 ? 5.109 8.162 4.390 1.00 93.81 91 MET A C 1
ATOM 725 O O . MET A 1 91 ? 5.334 8.935 3.462 1.00 93.81 91 MET A O 1
ATOM 729 N N . ILE A 1 92 ? 6.096 7.587 5.087 1.00 92.38 92 ILE A N 1
ATOM 730 C CA . ILE A 1 92 ? 7.520 7.815 4.792 1.00 92.38 92 ILE A CA 1
ATOM 731 C C . ILE A 1 92 ? 7.843 7.353 3.369 1.00 92.38 92 ILE A C 1
ATOM 733 O O . ILE A 1 92 ? 8.426 8.113 2.598 1.00 92.38 92 ILE A O 1
ATOM 737 N N . VAL A 1 93 ? 7.421 6.143 2.990 1.00 89.88 93 VAL A N 1
ATOM 738 C CA . VAL A 1 93 ? 7.616 5.621 1.627 1.00 89.88 93 VAL A CA 1
ATOM 739 C C . VAL A 1 93 ? 6.933 6.515 0.589 1.00 89.88 93 VAL A C 1
ATOM 741 O O . VAL A 1 93 ? 7.506 6.770 -0.469 1.00 89.88 93 VAL A O 1
ATOM 744 N N . SER A 1 94 ? 5.736 7.024 0.886 1.00 89.50 94 SER A N 1
ATOM 745 C CA . SER A 1 94 ? 5.016 7.941 0.001 1.00 89.50 94 SER A CA 1
ATOM 746 C C . SER A 1 94 ? 5.780 9.252 -0.216 1.00 89.50 94 SER A C 1
ATOM 748 O O . SER A 1 94 ? 5.933 9.669 -1.365 1.00 89.50 94 SER A O 1
ATOM 750 N N . VAL A 1 95 ? 6.322 9.854 0.848 1.00 87.56 95 VAL A N 1
ATOM 751 C CA . VAL A 1 95 ? 7.091 11.109 0.775 1.00 87.56 95 VAL A CA 1
ATOM 752 C C . VAL A 1 95 ? 8.422 10.899 0.051 1.00 87.56 95 VAL A C 1
ATOM 754 O O . VAL A 1 95 ? 8.751 11.646 -0.868 1.00 87.56 95 VAL A O 1
ATOM 757 N N . LEU A 1 96 ? 9.175 9.857 0.412 1.00 84.12 96 LEU A N 1
ATOM 758 C CA . LEU A 1 96 ? 10.456 9.551 -0.233 1.00 84.12 96 LEU A CA 1
ATOM 759 C C . LEU A 1 96 ? 10.280 9.160 -1.710 1.00 84.12 96 LEU A C 1
ATOM 761 O O . LEU A 1 96 ? 11.151 9.426 -2.534 1.00 84.12 96 LEU A O 1
ATOM 765 N N . GLY A 1 97 ? 9.145 8.552 -2.059 1.00 68.00 97 GLY A N 1
ATOM 766 C CA . GLY A 1 97 ? 8.839 8.072 -3.403 1.00 68.00 97 GLY A CA 1
ATOM 767 C C . GLY A 1 97 ? 8.111 9.063 -4.316 1.00 68.00 97 GLY A C 1
ATOM 768 O O . GLY A 1 97 ? 7.683 8.636 -5.392 1.00 68.00 97 GLY A O 1
ATOM 769 N N . MET A 1 98 ? 7.926 10.334 -3.922 1.00 61.69 98 MET A N 1
ATOM 770 C CA . MET A 1 98 ? 7.030 11.306 -4.592 1.00 61.69 98 MET A CA 1
ATOM 771 C C . MET A 1 98 ? 7.234 11.479 -6.107 1.00 61.69 98 MET A C 1
ATOM 773 O O . MET A 1 98 ? 6.325 11.939 -6.788 1.00 61.69 98 MET A O 1
ATOM 777 N N . TRP A 1 99 ? 8.375 11.072 -6.657 1.00 60.97 99 TRP A N 1
ATOM 778 C CA . TRP A 1 99 ? 8.677 11.218 -8.081 1.00 60.97 99 TRP A CA 1
ATOM 779 C C . TRP A 1 99 ? 8.080 10.121 -8.984 1.00 60.97 99 TRP A C 1
ATOM 781 O O . TRP A 1 99 ? 8.089 10.286 -10.199 1.00 60.97 99 TRP A O 1
ATOM 791 N N . SER A 1 100 ? 7.541 9.015 -8.446 1.00 69.06 100 SER A N 1
ATOM 792 C CA . SER A 1 100 ? 6.853 7.998 -9.271 1.00 69.06 100 SER A CA 1
ATOM 793 C C . SER A 1 100 ? 5.962 7.056 -8.445 1.00 69.06 100 SER A C 1
ATOM 795 O O . SER A 1 100 ? 4.735 7.099 -8.517 1.00 69.06 100 SER A O 1
ATOM 797 N N . ILE A 1 101 ? 6.573 6.229 -7.597 1.00 75.38 101 ILE A N 1
ATOM 798 C CA . ILE A 1 101 ? 5.901 5.142 -6.865 1.00 75.38 101 ILE A CA 1
ATOM 799 C C . ILE A 1 101 ? 5.136 5.678 -5.643 1.00 75.38 101 ILE A C 1
ATOM 801 O O . ILE A 1 101 ? 4.080 5.158 -5.282 1.00 75.38 101 ILE A O 1
ATOM 805 N N . GLY A 1 102 ? 5.626 6.754 -5.025 1.00 77.81 102 GLY A N 1
ATOM 806 C CA . GLY A 1 102 ? 5.084 7.314 -3.784 1.00 77.81 102 GLY A CA 1
ATOM 807 C C . GLY A 1 102 ? 3.658 7.856 -3.898 1.00 77.81 102 GLY A C 1
ATOM 808 O O . GLY A 1 102 ? 2.913 7.800 -2.918 1.00 77.81 102 GLY A O 1
ATOM 809 N N . LEU A 1 103 ? 3.244 8.300 -5.090 1.00 83.69 103 LEU A N 1
ATOM 810 C CA . LEU A 1 103 ? 1.884 8.790 -5.351 1.00 83.69 103 LEU A CA 1
ATOM 811 C C . LEU A 1 103 ? 0.861 7.638 -5.356 1.00 83.69 103 LEU A C 1
ATOM 813 O O . LEU A 1 103 ? -0.258 7.774 -4.858 1.00 83.69 103 LEU A O 1
ATOM 817 N N . LEU A 1 104 ? 1.273 6.457 -5.825 1.00 86.06 104 LEU A N 1
ATOM 818 C CA . LEU A 1 104 ? 0.465 5.240 -5.735 1.00 86.06 104 LEU A CA 1
ATOM 819 C C . LEU A 1 104 ? 0.383 4.747 -4.284 1.00 86.06 104 LEU A C 1
ATOM 821 O O . LEU A 1 104 ? -0.706 4.447 -3.796 1.00 86.06 104 LEU A O 1
ATOM 825 N N . VAL A 1 105 ? 1.507 4.744 -3.560 1.00 89.75 105 VAL A N 1
ATOM 826 C CA . VAL A 1 105 ? 1.563 4.319 -2.147 1.00 89.75 105 VAL A CA 1
ATOM 827 C C . VAL A 1 105 ? 0.725 5.222 -1.232 1.00 89.75 105 VAL A C 1
ATOM 829 O O . VAL A 1 105 ? 0.131 4.733 -0.269 1.00 89.75 105 VAL A O 1
ATOM 832 N N . PHE A 1 106 ? 0.611 6.514 -1.555 1.00 91.94 106 PHE A N 1
ATOM 833 C CA . PHE A 1 106 ? -0.159 7.489 -0.778 1.00 91.94 106 PHE A CA 1
ATOM 834 C C . PHE A 1 106 ? -1.611 7.057 -0.526 1.00 91.94 106 PHE A C 1
ATOM 836 O O . PHE A 1 106 ? -2.106 7.164 0.592 1.00 91.94 106 PHE A O 1
ATOM 843 N N . HIS A 1 107 ? -2.285 6.499 -1.534 1.00 92.75 107 HIS A N 1
ATOM 844 C CA . HIS A 1 107 ? -3.682 6.068 -1.418 1.00 92.75 107 HIS A CA 1
ATOM 845 C C . HIS A 1 107 ? -3.856 4.979 -0.353 1.00 92.75 107 HIS A C 1
ATOM 847 O O . HIS A 1 107 ? -4.802 5.003 0.439 1.00 92.75 107 HIS A O 1
ATOM 853 N N . LEU A 1 108 ? -2.903 4.047 -0.296 1.00 93.88 108 LEU A N 1
ATOM 854 C CA . LEU A 1 108 ? -2.880 2.993 0.708 1.00 93.88 108 LEU A CA 1
ATOM 855 C C . LEU A 1 108 ? -2.563 3.561 2.102 1.00 93.88 108 LEU A C 1
ATOM 857 O O . LEU A 1 108 ? -3.188 3.157 3.083 1.00 93.88 108 LEU A O 1
ATOM 861 N N . ALA A 1 109 ? -1.644 4.528 2.187 1.00 95.00 109 ALA A N 1
ATOM 862 C CA . ALA A 1 109 ? -1.313 5.217 3.434 1.00 95.00 109 ALA A CA 1
ATOM 863 C C . ALA A 1 109 ? -2.532 5.949 4.023 1.00 95.00 109 ALA A C 1
ATOM 865 O O . ALA A 1 109 ? -2.826 5.799 5.209 1.00 95.00 109 ALA A O 1
ATOM 866 N N . VAL A 1 110 ? -3.290 6.671 3.189 1.00 95.62 110 VAL A N 1
ATOM 867 C CA . VAL A 1 110 ? -4.520 7.374 3.593 1.00 95.62 110 VAL A CA 1
ATOM 868 C C . VAL A 1 110 ? -5.590 6.397 4.079 1.00 95.62 110 VAL A C 1
ATOM 870 O O . VAL A 1 110 ? -6.213 6.639 5.113 1.00 95.62 110 VAL A O 1
ATOM 873 N N . LEU A 1 111 ? -5.782 5.266 3.392 1.00 96.25 111 LEU A N 1
ATOM 874 C CA . LEU A 1 111 ? -6.729 4.240 3.835 1.00 96.25 111 LEU A CA 1
ATOM 875 C C . LEU A 1 111 ? -6.378 3.725 5.240 1.00 96.25 111 LEU A C 1
ATOM 877 O O . LEU A 1 111 ? -7.243 3.679 6.120 1.00 96.25 111 LEU A O 1
ATOM 881 N N . PHE A 1 112 ? -5.108 3.386 5.478 1.00 96.69 112 PHE A N 1
ATOM 882 C CA . PHE A 1 112 ? -4.664 2.942 6.799 1.00 96.69 112 PHE A CA 1
ATOM 883 C C . PHE A 1 112 ? -4.712 4.051 7.850 1.00 96.69 112 PHE A C 1
ATOM 885 O O . PHE A 1 112 ? -5.009 3.758 9.009 1.00 96.69 112 PHE A O 1
ATOM 892 N N . LEU A 1 113 ? -4.491 5.312 7.470 1.00 96.94 113 LEU A N 1
ATOM 893 C CA . LEU A 1 113 ? -4.638 6.460 8.365 1.00 96.94 113 LEU A CA 1
ATOM 894 C C . LEU A 1 113 ? -6.082 6.566 8.871 1.00 96.94 113 LEU A C 1
ATOM 896 O O . LEU A 1 113 ? -6.307 6.655 10.078 1.00 96.94 113 LEU A O 1
ATOM 900 N N . VAL A 1 114 ? -7.066 6.475 7.971 1.00 96.69 114 VAL A N 1
ATOM 901 C CA . VAL A 1 114 ? -8.493 6.472 8.335 1.00 96.69 114 VAL A CA 1
ATOM 902 C C . VAL A 1 114 ? -8.812 5.299 9.265 1.00 96.69 114 VAL A C 1
ATOM 904 O O . VAL A 1 114 ? -9.457 5.489 10.299 1.00 96.69 114 VAL A O 1
ATOM 907 N N . ILE A 1 115 ? -8.315 4.096 8.956 1.00 95.38 115 ILE A N 1
ATOM 908 C CA . ILE A 1 115 ? -8.480 2.913 9.815 1.00 95.38 115 ILE A CA 1
ATOM 909 C C . ILE A 1 115 ? -7.869 3.151 11.208 1.00 95.38 115 ILE A C 1
ATOM 911 O O . ILE A 1 115 ? -8.518 2.867 12.217 1.00 95.38 115 ILE A O 1
ATOM 915 N N . GLY A 1 116 ? -6.654 3.701 11.281 1.00 94.06 116 GLY A N 1
ATOM 916 C CA . GLY A 1 116 ? -5.953 4.007 12.530 1.00 94.06 116 GLY A CA 1
ATOM 917 C C . GLY A 1 116 ? -6.690 5.034 13.391 1.00 94.06 116 GLY A C 1
ATOM 918 O O . GLY A 1 116 ? -6.835 4.837 14.603 1.00 94.06 116 GLY A O 1
ATOM 919 N N . ILE A 1 117 ? -7.234 6.088 12.776 1.00 95.25 117 ILE A N 1
ATOM 920 C CA . ILE A 1 117 ? -8.068 7.095 13.451 1.00 95.25 117 ILE A CA 1
ATOM 921 C C . ILE A 1 117 ? -9.339 6.448 14.014 1.00 95.25 117 ILE A C 1
ATOM 923 O O . ILE A 1 117 ? -9.649 6.626 15.195 1.00 95.25 117 ILE A O 1
ATOM 927 N N . LEU A 1 118 ? -10.050 5.654 13.206 1.00 94.25 118 LEU A N 1
ATOM 928 C CA . LEU A 1 118 ? -11.281 4.977 13.626 1.00 94.25 118 LEU A CA 1
ATOM 929 C C . LEU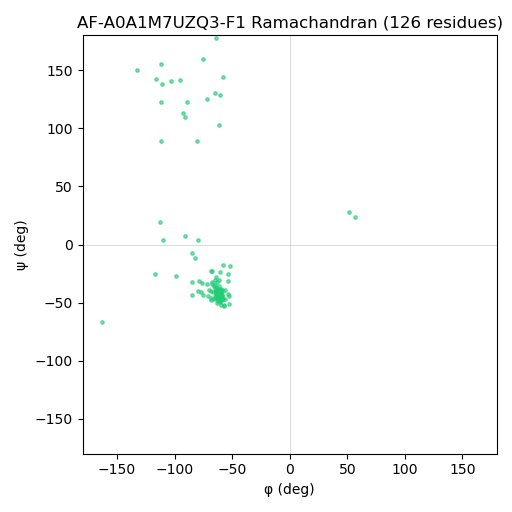 A 1 118 ? -11.036 3.982 14.763 1.00 94.25 118 LEU A C 1
ATOM 931 O O . LEU A 1 118 ? -11.815 3.938 15.720 1.00 94.25 118 LEU A O 1
ATOM 935 N N . LEU A 1 119 ? -9.948 3.210 14.687 1.00 92.25 119 LEU A N 1
ATOM 936 C CA . LEU A 1 119 ? -9.526 2.334 15.775 1.00 92.25 119 LEU A CA 1
ATOM 937 C C . LEU A 1 119 ? -9.267 3.162 17.031 1.00 92.25 119 LEU A C 1
ATOM 939 O O . LEU A 1 119 ? -9.883 2.894 18.059 1.00 92.25 119 LEU A O 1
ATOM 943 N N . THR A 1 120 ? -8.447 4.211 16.938 1.00 93.19 120 THR A N 1
ATOM 944 C CA . THR A 1 120 ? -8.112 5.095 18.066 1.00 93.19 120 THR A CA 1
ATOM 945 C C . THR A 1 120 ? -9.378 5.627 18.748 1.00 93.19 120 THR A C 1
ATOM 947 O O . THR A 1 120 ? -9.562 5.420 19.953 1.00 93.19 120 THR A O 1
ATOM 950 N N . TYR A 1 121 ? -10.306 6.182 17.966 1.00 91.25 121 TYR A N 1
ATOM 951 C CA . TYR A 1 121 ? -11.604 6.670 18.435 1.00 91.25 121 TYR A CA 1
ATOM 952 C C . TYR A 1 121 ? -12.448 5.575 19.106 1.00 91.25 121 TYR A C 1
ATOM 954 O O . TYR A 1 121 ? -13.073 5.813 20.139 1.00 91.25 121 TYR A O 1
ATOM 962 N N . SER A 1 122 ? -12.427 4.349 18.576 1.00 88.94 122 SER A N 1
ATOM 963 C CA . SER A 1 122 ? -13.215 3.243 19.120 1.00 88.94 122 SER A CA 1
ATOM 964 C C . SER A 1 122 ? -12.768 2.748 20.503 1.00 88.94 122 SER A C 1
ATOM 966 O O . SER A 1 122 ? -13.614 2.153 21.159 1.00 88.94 122 SER A O 1
ATOM 968 N N . ALA A 1 123 ? -11.516 2.942 20.967 1.00 84.06 123 ALA A N 1
ATOM 969 C CA . ALA A 1 123 ? -11.208 2.613 22.389 1.00 84.06 123 ALA A CA 1
ATOM 970 C C . ALA A 1 123 ? -11.547 3.763 23.302 1.00 84.06 123 ALA A C 1
ATOM 972 O O . ALA A 1 123 ? -11.955 3.514 24.417 1.00 84.06 123 ALA A O 1
ATOM 973 N N . ARG A 1 124 ? -11.426 5.017 22.852 1.00 81.94 124 ARG A N 1
ATOM 974 C CA . ARG A 1 124 ? -11.777 6.148 23.720 1.00 81.94 124 ARG A CA 1
ATOM 975 C C . ARG A 1 124 ? -13.247 6.111 24.159 1.00 81.94 124 ARG A C 1
ATOM 977 O O . ARG A 1 124 ? -13.586 6.701 25.171 1.00 81.94 124 ARG A O 1
ATOM 984 N N . LYS A 1 125 ? -14.114 5.432 23.396 1.00 70.94 125 LYS A N 1
ATOM 985 C CA . LYS A 1 125 ? -15.531 5.206 23.724 1.00 70.94 125 LYS A CA 1
ATOM 986 C C . LYS A 1 125 ? -15.811 4.010 24.636 1.00 70.94 125 LYS A C 1
ATOM 988 O O . LYS A 1 125 ? -16.963 3.837 25.017 1.00 70.94 125 LYS A O 1
ATOM 993 N N . VAL A 1 126 ? -14.816 3.187 24.939 1.00 57.06 126 VAL A N 1
ATOM 994 C CA . VAL A 1 126 ? -14.926 2.123 25.937 1.00 57.06 126 VAL A CA 1
ATOM 995 C C . VAL A 1 126 ? -14.019 2.564 27.084 1.00 57.06 126 VAL A C 1
ATOM 997 O O . VAL A 1 126 ? -12.820 2.313 27.007 1.00 57.06 126 VAL A O 1
ATOM 1000 N N . PRO A 1 127 ? -14.533 3.337 28.060 1.00 48.09 127 PRO A N 1
ATOM 1001 C CA . PRO A 1 127 ? -13.800 3.534 29.297 1.00 48.09 127 PRO A CA 1
ATOM 1002 C C . PRO A 1 127 ? -13.714 2.171 29.988 1.00 48.09 127 PRO A C 1
ATOM 1004 O O . PRO A 1 127 ? -14.726 1.470 30.060 1.00 48.09 127 PRO A O 1
ATOM 1007 N N . ASP A 1 128 ? -12.506 1.799 30.405 1.00 49.91 128 ASP A N 1
ATOM 1008 C CA . ASP A 1 128 ? -12.292 0.695 31.343 1.00 49.91 128 ASP A CA 1
ATOM 1009 C C . ASP A 1 128 ? -13.051 0.946 32.658 1.00 49.91 128 ASP A C 1
ATOM 1011 O O . ASP A 1 128 ? -13.131 2.128 33.080 1.00 49.91 128 ASP A O 1
#

pLDDT: mean 86.76, std 11.08, range [48.09, 97.31]

Mean predicted aligned error: 6.11 Å

Secondary structure (DSSP, 8-state):
-HHHHHHHHHHHHHHHHHHHHHIIIII-EEEE--TTSPPEEEEHHHHHHHS---THHHHHHHHHHHHHHHHHHHHHTT-HHHHHHHHHHHHHHHHHTTTTHHHHHHHHHHHHHHHHHHHHHHHHTS--